Protein AF-A0A7V9H525-F1 (afdb_monomer)

Structure (mmCIF, N/CA/C/O backbone):
data_AF-A0A7V9H525-F1
#
_entry.id   AF-A0A7V9H525-F1
#
loop_
_atom_site.group_PDB
_atom_site.id
_atom_site.type_symbol
_atom_site.label_atom_id
_atom_site.label_alt_id
_atom_site.label_comp_id
_atom_site.label_asym_id
_atom_site.label_entity_id
_atom_site.label_seq_id
_atom_site.pdbx_PDB_ins_code
_atom_site.Cartn_x
_atom_site.Cartn_y
_atom_site.Cartn_z
_atom_site.occupancy
_atom_site.B_iso_or_equiv
_atom_site.auth_seq_id
_atom_site.auth_comp_id
_atom_site.auth_asym_id
_atom_site.auth_atom_id
_atom_site.pdbx_PDB_model_num
ATOM 1 N N . MET A 1 1 ? 4.276 12.342 -2.670 1.00 63.25 1 MET A N 1
ATOM 2 C CA . MET A 1 1 ? 4.495 11.228 -3.616 1.00 63.25 1 MET A CA 1
ATOM 3 C C . MET A 1 1 ? 5.774 10.544 -3.192 1.00 63.25 1 MET A C 1
ATOM 5 O O . MET A 1 1 ? 6.801 11.212 -3.195 1.00 63.25 1 MET A O 1
ATOM 9 N N . ALA A 1 2 ? 5.684 9.301 -2.726 1.00 93.19 2 ALA A N 1
ATOM 10 C CA . ALA A 1 2 ? 6.819 8.549 -2.209 1.00 93.19 2 ALA A CA 1
ATOM 11 C C . ALA A 1 2 ? 7.117 7.357 -3.128 1.00 93.19 2 ALA A C 1
ATOM 13 O O . ALA A 1 2 ? 6.213 6.811 -3.763 1.00 93.19 2 ALA A O 1
ATOM 14 N N . PHE A 1 3 ? 8.393 6.995 -3.215 1.00 97.69 3 PHE A N 1
ATOM 15 C CA . PHE A 1 3 ? 8.890 5.904 -4.042 1.00 97.69 3 PHE A CA 1
ATOM 16 C C . PHE A 1 3 ? 9.815 5.023 -3.214 1.00 97.69 3 PHE A C 1
ATOM 18 O O . PHE A 1 3 ? 10.537 5.517 -2.346 1.00 97.69 3 PHE A O 1
ATOM 25 N N . VAL A 1 4 ? 9.788 3.722 -3.488 1.00 97.81 4 VAL A N 1
ATOM 26 C CA . VAL A 1 4 ? 10.748 2.763 -2.944 1.00 97.81 4 VAL A CA 1
ATOM 27 C C . VAL A 1 4 ? 11.483 2.084 -4.091 1.00 97.81 4 VAL A C 1
ATOM 29 O O . VAL A 1 4 ? 10.862 1.535 -5.003 1.00 97.81 4 VAL A O 1
ATOM 32 N N . GLN A 1 5 ? 12.812 2.130 -4.061 1.00 97.94 5 GLN A N 1
ATOM 33 C CA . GLN A 1 5 ? 13.635 1.425 -5.035 1.00 97.94 5 GLN A CA 1
ATOM 34 C C . GLN A 1 5 ? 13.608 -0.076 -4.731 1.00 97.94 5 GLN A C 1
ATOM 36 O O . GLN A 1 5 ? 13.943 -0.500 -3.625 1.00 97.94 5 GLN A O 1
ATOM 41 N N . VAL A 1 6 ? 13.225 -0.881 -5.720 1.00 98.25 6 VAL A N 1
ATOM 42 C CA . VAL A 1 6 ? 13.119 -2.348 -5.604 1.00 98.25 6 VAL A CA 1
ATOM 43 C C . VAL A 1 6 ? 14.159 -3.093 -6.435 1.00 98.25 6 VAL A C 1
ATOM 45 O O . VAL A 1 6 ? 14.293 -4.308 -6.322 1.00 98.25 6 VAL A O 1
ATOM 48 N N . GLY A 1 7 ? 14.914 -2.375 -7.264 1.00 98.44 7 GLY A N 1
ATOM 49 C CA . GLY A 1 7 ? 15.984 -2.948 -8.062 1.00 98.44 7 GLY A CA 1
ATOM 50 C C . GLY A 1 7 ? 16.587 -1.945 -9.033 1.00 98.44 7 GLY A C 1
ATOM 51 O O . GLY A 1 7 ? 16.421 -0.729 -8.901 1.00 98.44 7 GLY A O 1
ATOM 52 N N . ASN A 1 8 ? 17.283 -2.483 -10.025 1.00 98.44 8 ASN A N 1
ATOM 53 C CA . ASN A 1 8 ? 17.882 -1.741 -11.120 1.00 98.44 8 ASN A CA 1
ATOM 54 C C . ASN A 1 8 ? 17.617 -2.491 -12.424 1.00 98.44 8 ASN A C 1
ATOM 56 O O . ASN A 1 8 ? 17.716 -3.717 -12.469 1.00 98.44 8 ASN A O 1
ATOM 60 N N . GLU A 1 9 ? 17.321 -1.749 -13.482 1.00 98.31 9 GLU A N 1
ATOM 61 C CA . GLU A 1 9 ? 17.263 -2.250 -14.848 1.00 98.31 9 GLU A CA 1
ATOM 62 C C . GLU A 1 9 ? 18.328 -1.511 -15.663 1.00 98.31 9 GLU A C 1
ATOM 64 O O . GLU A 1 9 ? 18.259 -0.296 -15.861 1.00 98.31 9 GLU A O 1
ATOM 69 N N . ASN A 1 10 ? 19.350 -2.240 -16.120 1.00 97.19 10 ASN A N 1
ATOM 70 C CA . ASN A 1 10 ? 20.552 -1.663 -16.727 1.00 97.19 10 ASN A CA 1
ATOM 71 C C . ASN A 1 10 ? 21.192 -0.604 -15.806 1.00 97.19 10 ASN A C 1
ATOM 73 O O . ASN A 1 10 ? 21.681 -0.931 -14.727 1.00 97.19 10 ASN A O 1
ATOM 77 N N . SER A 1 11 ? 21.194 0.660 -16.229 1.00 96.69 11 SER A N 1
ATOM 78 C CA . SER A 1 11 ? 21.712 1.799 -15.468 1.00 96.69 11 SER A CA 1
ATOM 79 C C . SER A 1 11 ? 20.632 2.594 -14.723 1.00 96.69 11 SER A C 1
ATOM 81 O O . SER A 1 11 ? 20.975 3.551 -14.031 1.00 96.69 11 SER A O 1
ATOM 83 N N . ALA A 1 12 ? 19.351 2.231 -14.846 1.00 97.81 12 ALA A N 1
ATOM 84 C CA . ALA A 1 12 ? 18.236 2.959 -14.243 1.00 97.81 12 ALA A CA 1
ATOM 85 C C . ALA A 1 12 ? 17.703 2.250 -12.979 1.00 97.81 12 ALA A C 1
ATOM 87 O O . ALA A 1 12 ? 17.657 1.017 -12.940 1.00 97.81 12 ALA A O 1
ATOM 88 N N . PRO A 1 13 ? 17.301 2.985 -11.925 1.00 97.94 13 PRO A N 1
ATOM 89 C CA . PRO A 1 13 ? 16.604 2.398 -10.785 1.00 97.94 13 PRO A CA 1
ATOM 90 C C . PRO A 1 13 ? 15.173 1.997 -11.170 1.00 97.94 13 PRO A C 1
ATOM 92 O O . PRO A 1 13 ? 14.499 2.701 -11.920 1.00 97.94 13 PRO A O 1
ATOM 95 N N . VAL A 1 14 ? 14.704 0.873 -10.627 1.00 98.31 14 VAL A N 1
ATOM 96 C CA . VAL A 1 14 ? 13.292 0.479 -10.688 1.00 98.31 14 VAL A CA 1
ATOM 97 C C . VAL A 1 14 ? 12.644 0.873 -9.372 1.00 98.31 14 VAL A C 1
ATOM 99 O O . VAL A 1 14 ? 13.044 0.393 -8.308 1.00 98.31 14 VAL A O 1
ATOM 102 N N . GLU A 1 15 ? 11.642 1.742 -9.449 1.00 98.38 15 GLU A N 1
ATOM 103 C CA . GLU A 1 15 ? 10.971 2.320 -8.291 1.00 98.38 15 GLU A CA 1
ATOM 104 C C . GLU A 1 15 ? 9.475 2.007 -8.311 1.00 98.38 15 GLU A C 1
ATOM 106 O O . GLU A 1 15 ? 8.816 2.100 -9.348 1.00 98.38 15 GLU A O 1
ATOM 111 N N . LEU A 1 16 ? 8.931 1.658 -7.146 1.00 98.38 16 LEU A N 1
ATOM 112 C CA . LEU A 1 16 ? 7.496 1.503 -6.946 1.00 98.38 16 LEU A CA 1
ATOM 113 C C . LEU A 1 16 ? 6.948 2.727 -6.225 1.00 98.38 16 LEU A C 1
ATOM 115 O O . LEU A 1 16 ? 7.430 3.106 -5.157 1.00 98.38 16 LEU A O 1
ATOM 119 N N . TYR A 1 17 ? 5.921 3.328 -6.815 1.00 98.44 17 TYR A N 1
ATOM 120 C CA . TYR A 1 17 ? 5.137 4.359 -6.155 1.00 98.44 17 TYR A CA 1
ATOM 121 C C . TYR A 1 17 ? 4.336 3.758 -5.000 1.00 98.44 17 TYR A C 1
ATOM 123 O O . TYR A 1 17 ? 3.729 2.6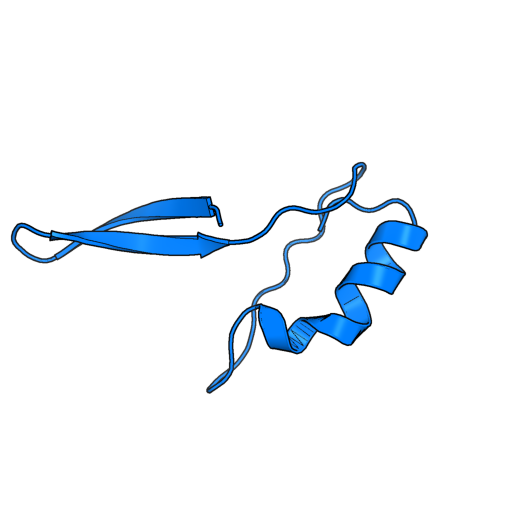96 -5.155 1.00 98.44 17 TYR A O 1
ATOM 131 N N . TYR A 1 18 ? 4.278 4.470 -3.879 1.00 98.19 18 TYR A N 1
ATOM 132 C CA . TYR A 1 18 ? 3.393 4.129 -2.775 1.00 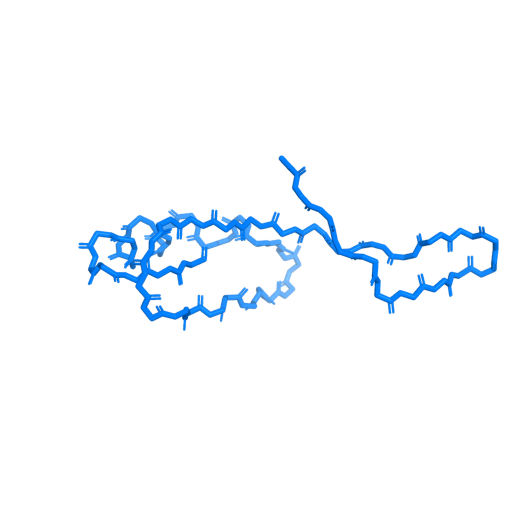98.19 18 TYR A CA 1
ATOM 133 C C . TYR A 1 18 ? 2.849 5.383 -2.082 1.00 98.19 18 TYR A C 1
ATOM 135 O O . TYR A 1 18 ? 3.365 6.499 -2.226 1.00 98.19 18 TYR A O 1
ATOM 143 N N . GLU A 1 19 ? 1.788 5.170 -1.316 1.00 98.25 19 GLU A N 1
ATOM 144 C CA . GLU A 1 19 ? 1.216 6.135 -0.387 1.00 98.25 19 GLU A CA 1
ATOM 145 C C . GLU A 1 19 ? 1.141 5.488 1.001 1.00 98.25 19 GLU A C 1
ATOM 147 O O . GLU A 1 19 ? 1.228 4.267 1.114 1.00 98.25 19 GLU A O 1
ATOM 152 N N . ASP A 1 20 ? 1.058 6.312 2.040 1.00 98.19 20 ASP A N 1
ATOM 153 C CA . ASP A 1 20 ? 1.037 5.878 3.436 1.00 98.19 20 ASP A CA 1
ATOM 154 C C . ASP A 1 20 ? 0.184 6.867 4.229 1.00 98.19 20 ASP A C 1
ATOM 156 O O . ASP A 1 20 ? 0.540 8.044 4.363 1.00 98.19 20 ASP A O 1
ATOM 160 N N . HIS A 1 21 ? -0.972 6.398 4.683 1.00 97.94 21 HIS A N 1
ATOM 161 C CA . HIS A 1 21 ? -2.016 7.207 5.292 1.00 97.94 21 HIS A CA 1
ATOM 162 C C . HIS A 1 21 ? -2.363 6.699 6.688 1.00 97.94 21 HIS A C 1
ATOM 164 O O . HIS A 1 21 ? -2.386 5.501 6.963 1.00 97.94 21 HIS A O 1
ATOM 170 N N . GLY A 1 22 ? -2.720 7.625 7.577 1.00 97.62 22 GLY A N 1
ATOM 171 C CA . GLY A 1 22 ? -3.186 7.287 8.919 1.00 97.62 22 GLY A CA 1
ATOM 172 C C . GLY A 1 22 ? -2.086 6.766 9.851 1.00 97.62 22 GLY A C 1
ATOM 173 O O . GLY A 1 22 ? -0.898 7.049 9.700 1.00 97.62 22 GLY A O 1
ATOM 174 N N . SER A 1 23 ? -2.507 6.050 10.890 1.00 98.06 23 SER A N 1
ATOM 175 C CA . SER A 1 23 ? -1.638 5.476 11.921 1.00 98.06 23 SER A CA 1
ATOM 176 C C . SER A 1 23 ? -2.355 4.303 12.589 1.00 98.06 23 SER A C 1
ATOM 178 O O . SER A 1 23 ? -3.578 4.241 12.549 1.00 98.06 23 SER A O 1
ATOM 180 N N . GLY A 1 24 ? -1.610 3.377 13.197 1.00 98.12 24 GLY A N 1
ATOM 181 C CA . GLY A 1 24 ? -2.165 2.160 13.799 1.00 98.12 24 GLY A CA 1
ATOM 182 C C . GLY A 1 24 ? -1.591 0.893 13.170 1.00 98.12 24 GLY A C 1
ATOM 183 O O . GLY A 1 24 ? -0.478 0.905 12.637 1.00 98.12 24 GLY A O 1
ATOM 184 N N . SER A 1 25 ? -2.328 -0.217 13.255 1.00 98.44 25 SER A N 1
ATOM 185 C CA . SER A 1 25 ? -1.900 -1.486 12.654 1.00 98.44 25 SER A CA 1
ATOM 186 C C . SER A 1 25 ? -1.886 -1.384 11.123 1.0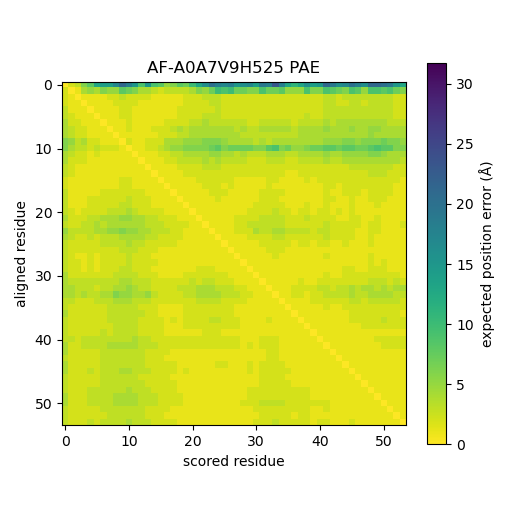0 98.44 25 SER A C 1
ATOM 188 O O . SER A 1 25 ? -2.888 -0.933 10.561 1.00 98.44 25 SER A O 1
ATOM 190 N N . PRO A 1 26 ? -0.791 -1.795 10.452 1.00 98.62 26 PRO A N 1
ATOM 191 C CA . PRO A 1 26 ? -0.645 -1.627 9.012 1.00 98.62 26 PRO A CA 1
ATOM 192 C C . PRO A 1 26 ? -1.534 -2.595 8.224 1.00 98.62 26 PRO A C 1
ATOM 194 O O . PRO A 1 26 ? -1.549 -3.796 8.501 1.00 98.62 26 PRO A O 1
ATOM 197 N N . VAL A 1 27 ? -2.211 -2.078 7.200 1.00 98.75 27 VAL A N 1
ATOM 198 C CA . VAL A 1 27 ? -2.984 -2.841 6.214 1.00 98.75 27 VAL A CA 1
ATOM 199 C C . VAL A 1 27 ? -2.447 -2.514 4.823 1.00 98.75 27 VAL A C 1
ATOM 201 O O . VAL A 1 27 ? -2.730 -1.459 4.276 1.00 98.75 27 VAL A O 1
ATOM 204 N N . VAL A 1 28 ? -1.675 -3.429 4.235 1.00 98.62 28 VAL A N 1
ATOM 205 C CA . VAL A 1 28 ? -1.060 -3.217 2.914 1.00 98.62 28 VAL A CA 1
ATOM 206 C C . VAL A 1 28 ? -2.034 -3.614 1.808 1.00 98.62 28 VAL A C 1
ATOM 208 O O . VAL A 1 28 ? -2.454 -4.770 1.731 1.00 98.62 28 VAL A O 1
ATOM 211 N N . LEU A 1 29 ? -2.360 -2.672 0.923 1.00 98.62 29 LEU A N 1
ATOM 212 C CA . LEU A 1 29 ? -3.270 -2.894 -0.201 1.00 98.62 29 LEU A CA 1
ATOM 213 C C . LEU A 1 29 ? -2.497 -3.097 -1.513 1.00 98.62 29 LEU A C 1
ATOM 215 O O . LEU A 1 29 ? -1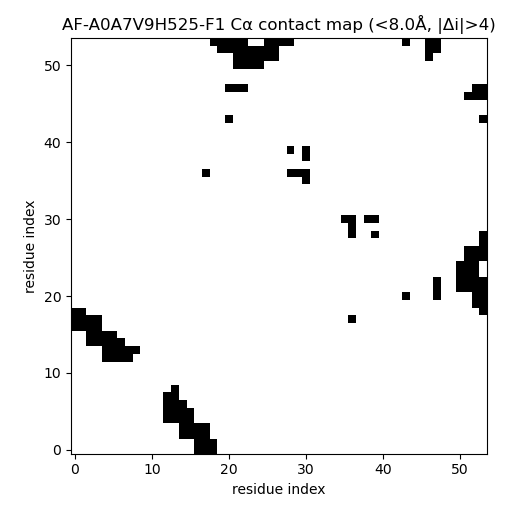.746 -2.229 -1.951 1.00 98.62 29 LEU A O 1
ATOM 219 N N . ILE A 1 30 ? -2.710 -4.241 -2.173 1.00 98.44 30 ILE A N 1
ATOM 220 C CA . ILE A 1 30 ? -2.061 -4.610 -3.443 1.00 98.44 30 ILE A CA 1
ATOM 221 C C . ILE A 1 30 ? -3.131 -4.639 -4.536 1.00 98.44 30 ILE A C 1
ATOM 223 O O . ILE A 1 30 ? -4.117 -5.366 -4.431 1.00 98.44 30 ILE A O 1
ATOM 227 N N . HIS A 1 31 ? -2.979 -3.807 -5.566 1.00 98.44 31 HIS A N 1
ATOM 228 C CA . HIS A 1 31 ? -3.969 -3.694 -6.639 1.00 98.44 31 HIS A CA 1
ATOM 229 C C . HIS A 1 31 ? -3.878 -4.849 -7.654 1.00 98.44 31 HIS A C 1
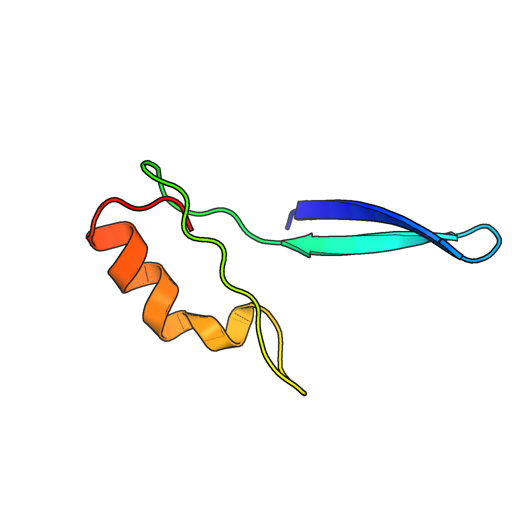ATOM 231 O O . HIS A 1 31 ? -2.864 -5.537 -7.766 1.00 98.44 31 HIS A O 1
ATOM 237 N N . GLY A 1 32 ? -4.950 -5.029 -8.429 1.00 98.19 32 GLY A N 1
ATOM 238 C CA . GLY A 1 32 ? -4.993 -5.934 -9.579 1.00 98.19 32 GLY A CA 1
ATOM 239 C C . GLY A 1 32 ? -4.705 -5.232 -10.911 1.00 98.19 32 GLY A C 1
ATOM 240 O O . GLY A 1 32 ? -4.525 -4.014 -10.979 1.00 98.19 32 GLY A O 1
ATOM 241 N N . TRP A 1 33 ? -4.694 -6.007 -11.994 1.00 97.31 33 TRP A N 1
ATOM 242 C CA . TRP A 1 33 ? -4.567 -5.495 -13.362 1.00 97.31 33 TRP A CA 1
ATOM 243 C C . TRP A 1 33 ? -5.899 -4.908 -13.876 1.00 97.31 33 TRP A C 1
ATOM 245 O O . TRP A 1 33 ? -6.949 -5.469 -13.556 1.00 97.31 33 TRP A O 1
ATOM 255 N N . PRO A 1 34 ? -5.899 -3.840 -14.701 1.00 97.38 34 PRO A N 1
ATOM 256 C CA . PRO A 1 34 ? -4.773 -3.000 -15.140 1.00 97.38 34 PRO A CA 1
ATOM 257 C C . PRO A 1 34 ? -4.617 -1.723 -14.288 1.00 97.38 34 PRO A C 1
ATOM 259 O O . PRO A 1 34 ? -4.223 -0.678 -14.802 1.00 97.38 34 PRO A O 1
ATOM 262 N N . LEU A 1 35 ? -5.025 -1.764 -13.018 1.00 98.31 35 LEU A N 1
ATOM 263 C CA . LEU A 1 35 ? -5.178 -0.571 -12.184 1.00 98.31 35 LEU A CA 1
ATOM 264 C C . LEU A 1 35 ? -3.865 -0.179 -11.481 1.00 98.31 35 LEU A C 1
ATOM 266 O O . LEU A 1 35 ? -2.788 -0.664 -11.819 1.00 98.31 35 LEU A O 1
ATOM 270 N N . SER A 1 36 ? -3.967 0.731 -10.513 1.00 98.19 36 SER A N 1
ATOM 271 C CA . SER A 1 36 ? -2.893 1.157 -9.609 1.00 98.19 36 SER A CA 1
ATOM 272 C C . SER A 1 36 ? -3.421 1.236 -8.174 1.00 98.19 36 SER A C 1
ATOM 274 O O . SER A 1 36 ? -4.603 0.980 -7.945 1.00 98.19 36 SER A O 1
ATOM 276 N N . GLY A 1 37 ? -2.591 1.652 -7.209 1.00 97.62 37 GLY A N 1
ATOM 277 C CA . GLY A 1 37 ? -3.018 1.861 -5.815 1.00 97.62 37 GLY A CA 1
ATOM 278 C C . GLY A 1 37 ? -4.269 2.740 -5.658 1.00 97.62 37 GLY A C 1
ATOM 279 O O . GLY A 1 37 ? -5.048 2.531 -4.733 1.00 97.62 37 GLY A O 1
ATOM 280 N N . ARG A 1 38 ? -4.545 3.636 -6.619 1.00 97.50 38 ARG A N 1
ATOM 281 C CA . ARG A 1 38 ? -5.758 4.473 -6.636 1.00 97.50 38 ARG A CA 1
ATOM 282 C C . ARG A 1 38 ? -7.066 3.689 -6.730 1.00 97.50 38 ARG A C 1
ATOM 284 O O . ARG A 1 38 ? -8.102 4.227 -6.368 1.00 97.50 38 ARG A O 1
ATOM 291 N N . SER A 1 39 ? -7.049 2.426 -7.164 1.00 98.50 39 SER A N 1
ATOM 292 C CA . SER A 1 39 ? -8.261 1.593 -7.156 1.00 98.50 39 SER A CA 1
ATOM 293 C C . SER A 1 39 ? -8.864 1.421 -5.762 1.00 98.50 39 SER A C 1
ATOM 295 O O . SER A 1 39 ? -10.026 1.048 -5.645 1.00 98.50 39 SER A O 1
ATOM 297 N N . TRP A 1 40 ? -8.072 1.677 -4.719 1.00 98.56 40 TRP A N 1
ATOM 298 C CA . TRP A 1 40 ? -8.473 1.579 -3.323 1.00 98.56 40 TRP A CA 1
ATOM 299 C C . TRP A 1 40 ? -9.029 2.884 -2.735 1.00 98.56 40 TRP A C 1
ATOM 301 O O . TRP A 1 40 ? -9.226 2.958 -1.525 1.00 98.56 40 TRP A O 1
ATOM 311 N N . GLU A 1 41 ? -9.315 3.908 -3.547 1.00 98.00 41 GLU A N 1
ATOM 312 C CA . GLU A 1 41 ? -9.784 5.222 -3.067 1.00 98.00 41 GLU A CA 1
ATOM 313 C C . GLU A 1 41 ? -11.040 5.165 -2.181 1.00 98.00 41 GLU A C 1
ATOM 315 O O . GLU A 1 41 ? -11.216 6.017 -1.315 1.00 98.00 41 GLU A O 1
ATOM 320 N N . ASN A 1 42 ? -11.884 4.140 -2.338 1.00 98.31 42 ASN A N 1
ATOM 321 C CA . ASN A 1 42 ? -13.065 3.938 -1.493 1.00 98.31 42 ASN A CA 1
ATOM 322 C C . ASN A 1 42 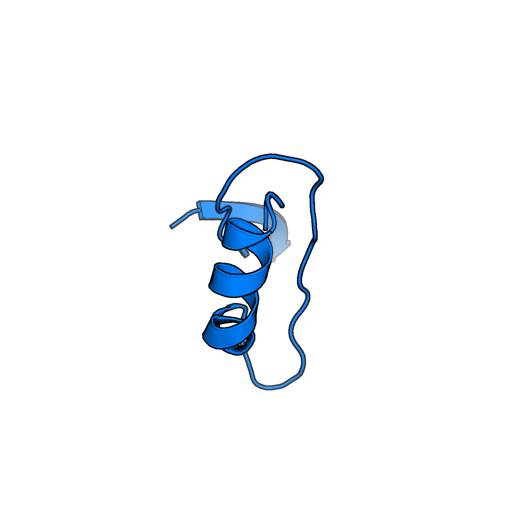? -12.752 3.193 -0.184 1.00 98.31 42 ASN A C 1
ATOM 324 O O . ASN A 1 42 ? -13.499 3.305 0.784 1.00 98.31 42 ASN A O 1
ATOM 328 N N . GLN A 1 43 ? -11.674 2.408 -0.144 1.00 98.69 43 GLN A N 1
ATOM 329 C CA . GLN A 1 43 ? -11.289 1.596 1.012 1.00 98.69 43 GLN A CA 1
ATOM 330 C C . GLN A 1 43 ? -10.345 2.348 1.946 1.00 98.69 43 GLN A C 1
ATOM 332 O O . GLN A 1 43 ? -10.457 2.189 3.159 1.00 98.69 43 GLN A O 1
ATOM 337 N N . VAL A 1 44 ? -9.446 3.174 1.400 1.00 98.50 44 VAL A N 1
ATOM 338 C CA . VAL A 1 44 ? -8.460 3.925 2.190 1.00 98.50 44 VAL A CA 1
ATOM 339 C C . VAL A 1 44 ? -9.134 4.783 3.272 1.00 98.50 44 VAL A C 1
ATOM 341 O O . VAL A 1 44 ? -8.778 4.597 4.435 1.00 98.50 44 VAL A O 1
ATOM 344 N N . PRO A 1 45 ? -10.142 5.636 2.980 1.00 98.44 45 PRO A N 1
ATOM 345 C CA . PRO A 1 45 ? -10.777 6.452 4.016 1.00 98.44 45 PRO A CA 1
ATOM 346 C C . PRO A 1 45 ? -11.441 5.604 5.104 1.00 98.44 45 PRO A C 1
ATOM 348 O O . PRO A 1 45 ? -11.241 5.857 6.284 1.00 98.44 45 PRO A O 1
ATOM 351 N N . ALA A 1 46 ? -12.153 4.539 4.721 1.00 98.62 46 ALA A N 1
ATOM 352 C CA . ALA A 1 46 ? -12.845 3.673 5.673 1.00 98.62 46 ALA A CA 1
ATOM 353 C C . 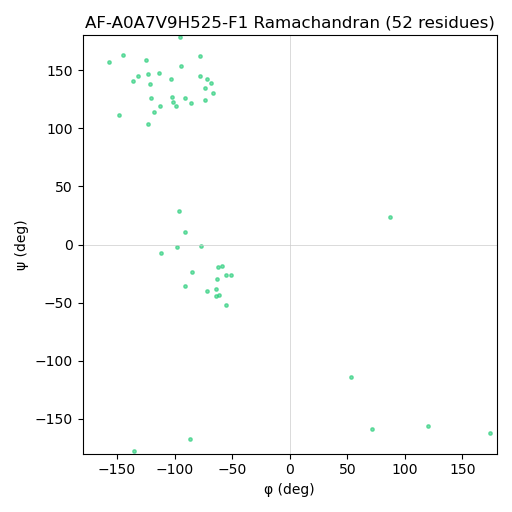ALA A 1 46 ? -11.881 2.932 6.619 1.00 98.62 46 ALA A C 1
ATOM 355 O O . ALA A 1 46 ? -12.177 2.765 7.801 1.00 98.62 46 ALA A O 1
ATOM 356 N N . LEU A 1 47 ? -10.728 2.487 6.112 1.00 98.69 47 LEU A N 1
ATOM 357 C CA . LEU A 1 47 ? -9.698 1.827 6.918 1.00 98.69 47 LEU A CA 1
ATOM 358 C C . LEU A 1 47 ? -8.971 2.818 7.838 1.00 98.69 47 LEU A C 1
ATOM 360 O O . LEU A 1 47 ? -8.709 2.491 8.995 1.00 98.69 47 LEU A O 1
ATOM 364 N N . VAL A 1 48 ? -8.685 4.028 7.351 1.00 98.69 48 VAL A N 1
ATOM 365 C CA . VAL A 1 48 ? -8.092 5.099 8.165 1.00 98.69 48 VAL A CA 1
ATOM 366 C C . VAL A 1 48 ? -9.049 5.528 9.281 1.00 98.69 48 VAL A C 1
ATOM 368 O O . VAL A 1 48 ? -8.627 5.611 10.434 1.00 98.69 48 VAL A O 1
ATOM 371 N N . ASP A 1 49 ? -10.340 5.710 8.984 1.00 98.56 49 ASP A N 1
ATOM 372 C CA . ASP A 1 49 ? -11.375 6.045 9.975 1.00 98.56 4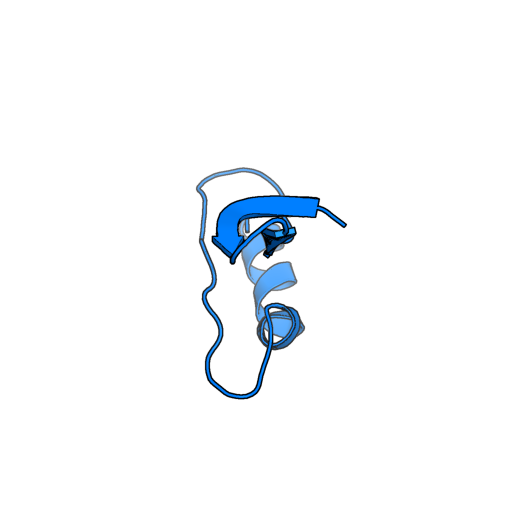9 ASP A CA 1
ATOM 373 C C . ASP A 1 49 ? -11.557 4.934 11.025 1.00 98.56 49 ASP A C 1
ATOM 375 O O . ASP A 1 49 ? -11.874 5.205 12.184 1.00 98.56 49 ASP A O 1
ATOM 379 N N . ALA A 1 50 ? -11.303 3.678 10.645 1.00 98.50 50 ALA A N 1
ATOM 380 C CA . ALA A 1 50 ? -11.271 2.536 11.557 1.00 98.50 50 ALA A CA 1
ATOM 381 C C . ALA A 1 50 ? -9.982 2.449 12.407 1.00 98.50 50 ALA A C 1
ATOM 383 O O . ALA A 1 50 ? -9.866 1.554 13.246 1.00 98.50 50 ALA A O 1
ATOM 384 N N . GLY A 1 51 ? -9.025 3.368 12.234 1.00 98.50 51 GLY A N 1
ATOM 385 C CA . GLY A 1 51 ? -7.792 3.441 13.024 1.00 98.50 51 GLY A CA 1
ATOM 386 C C . GLY A 1 51 ? -6.641 2.581 12.493 1.00 98.50 51 GLY A C 1
ATOM 387 O O . GLY A 1 51 ? -5.761 2.191 13.265 1.00 98.50 51 GLY A O 1
ATOM 388 N N . HIS A 1 52 ? -6.647 2.255 11.198 1.00 98.81 52 HIS A N 1
ATOM 389 C CA . HIS A 1 52 ? -5.535 1.575 10.538 1.00 98.81 52 HIS A CA 1
ATOM 390 C C . HIS A 1 52 ? -4.572 2.558 9.865 1.00 98.81 52 HIS A C 1
ATOM 392 O O . HIS A 1 52 ? -4.949 3.651 9.437 1.00 98.81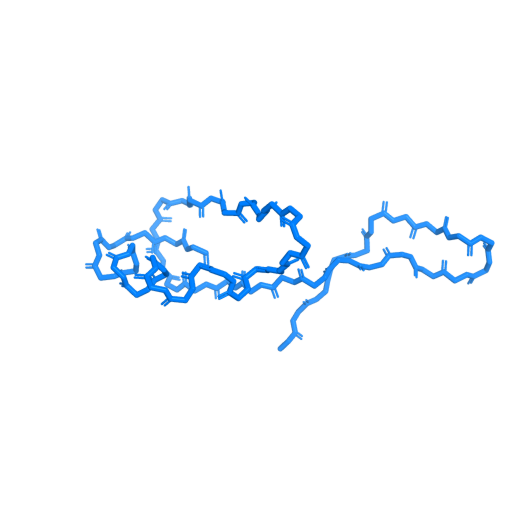 52 HIS A O 1
ATOM 398 N N . ARG A 1 53 ? -3.314 2.126 9.733 1.00 98.75 53 ARG A N 1
ATOM 399 C CA . ARG A 1 53 ? -2.350 2.730 8.809 1.00 98.75 53 ARG A CA 1
ATOM 400 C C . ARG A 1 53 ? -2.444 1.982 7.484 1.00 98.75 53 ARG A C 1
ATOM 402 O O . ARG A 1 53 ? -2.346 0.753 7.495 1.00 98.75 53 ARG A O 1
ATOM 409 N N . VAL A 1 54 ? -2.648 2.693 6.385 1.00 97.69 54 VAL A N 1
ATOM 410 C CA . VAL A 1 54 ? -2.925 2.115 5.061 1.00 97.69 54 VAL A CA 1
ATOM 411 C C . VAL A 1 54 ? -1.902 2.598 4.056 1.00 97.69 54 VAL A C 1
ATOM 413 O O . VAL A 1 54 ? -1.765 3.834 3.932 1.00 97.69 54 VAL A O 1
#

Solvent-accessible surface area (backbone atoms only — not comparable to full-atom values): 3484 Å² total; per-residue (Å²): 138,48,72,46,80,79,51,67,58,92,95,41,79,37,65,46,79,54,80,82,43,76,50,65,64,77,50,90,82,81,65,61,90,94,64,47,73,70,78,41,66,79,50,51,60,59,42,37,75,72,47,22,15,64

Secondary structure (DSSP, 8-state):
-EEEEEEEETTEEEEEEE---B-SEE------TT--GGGGTTHHHHHHHTTEE-

Sequence (54 aa):
MAFVQVGNENSAPVELYYEDHGSGSPVVLIHGWPLSGRSWENQVPALVDAGHRV

Nearest PDB structures (foldseek):
  1bro-assembly1_A  TM=9.963E-01  e=1.924E-05  Kitasatospora aureofaciens
  1a8u-assembly1_B  TM=9.932E-01  e=3.620E-05  Kitasatospora aureofaciens
  4qes-assembly1_A  TM=9.975E-01  e=4.469E-05  Kitasatospora aureofaciens
  4iq4-assembly1_A  TM=9.940E-01  e=5.143E-05  Kitasatospora aureofaciens
  1hkh-assembly1_A  TM=9.964E-01  e=5.517E-05  Microbacterium

Foldseek 3Di:
DDWDFPQDDPPHTDIDDDDKDADDAEDDDDDDPPDHPCVCVVVVVVCNVVRYID

Radius of gyration: 13.4 Å; Cα contacts (8 Å, |Δi|>4): 73; chains: 1; bounding box: 35×17×30 Å

Mean predicted aligned error: 2.31 Å

pLDDT: mean 97.46, std 4.77, range [63.25, 98.81]